Protein AF-A0A016VBI3-F1 (afdb_monomer)

Sequence (166 aa):
MRQRGATRAAGNYQLTSELARRCREAIKEDLKERRAVVLAVATAGRSIRNTRRDFANRMTKMTAHRRPDRTTSSSRRVMEKVIYDFYSELFDSHVHLPPCHLREDGFVIPSVLPSEVRHVIKSVKNRTAPGPDKIRLEHLKNLPTAVVNTLARLFTRYLSECKVPS

Foldseek 3Di:
DPPPPPVVVVVVVVVVVVVVVVVVVVVVVVVVVVVVVVLVVVCPVHDSVVSVVVVVVVVDDPQWDQDPVRDIDRDPVVVVVRVVVVVCVVPVDPDPDPPPPPPCPPPQDDQQDLVNLLVVLCPDDQPDQADVVRDGSVVSNPDDSVVSVVVSVVVRVCVVVVDDDD

Organism: NCBI:txid53326

Mean predicted aligned error: 20.7 Å

Secondary structure (DSSP, 8-state):
---TTHHHHHHHHHHHHHHHHHHHHHHHHHHHHHHHHHHHHHHTTS-HHHHHHHHHHHHS----EE-TTS-EE--HHHHHHHHHHHHHHHH--SS-------------PPPPPHHHHHHHHHHS-TTPPP-TT---HHHHTT--HHHHHHHHHHHHHHHHHT----

Solvent-accessible surface area (backbone atoms only — not comparable to full-atom values): 10083 Å² total; per-residue (Å²): 144,84,70,79,65,64,62,56,55,56,52,53,53,52,53,52,51,50,50,54,49,50,53,53,51,51,52,54,50,51,54,50,50,53,48,51,51,53,48,52,62,61,27,68,92,44,58,65,72,56,45,55,47,52,52,51,56,70,71,45,75,89,65,58,41,73,45,95,88,70,50,75,40,63,47,65,73,57,37,53,48,55,53,49,53,52,51,47,62,72,64,51,68,93,54,93,68,74,82,80,72,73,74,78,68,73,76,76,74,77,70,50,46,47,67,57,56,51,50,51,51,61,68,55,69,79,85,59,80,51,56,98,83,61,58,47,54,73,60,58,59,67,59,55,69,70,58,44,47,51,49,19,52,50,51,30,48,31,65,75,66,74,49,78,90,129

Radius of gyration: 28.26 Å; Cα contacts (8 Å, |Δi|>4): 63; chains: 1; bounding box: 51×48×83 Å

Structure (mmCIF, N/CA/C/O backbone):
data_AF-A0A016VBI3-F1
#
_entry.id   AF-A0A016VBI3-F1
#
loop_
_atom_site.group_PDB
_atom_site.id
_atom_site.type_symbol
_atom_site.label_atom_id
_atom_site.label_alt_id
_atom_site.label_comp_id
_atom_site.label_asym_id
_atom_site.label_entity_id
_atom_site.label_seq_id
_atom_site.pdbx_PDB_ins_code
_atom_site.Cartn_x
_atom_site.Cartn_y
_atom_site.Cartn_z
_atom_site.occupancy
_atom_site.B_iso_or_equiv
_atom_site.auth_seq_id
_atom_site.auth_comp_id
_atom_site.auth_asym_id
_atom_site.auth_atom_id
_atom_site.pdbx_PDB_model_num
ATOM 1 N N . MET A 1 1 ? 6.493 -8.749 49.253 1.00 44.72 1 MET A N 1
ATOM 2 C CA . MET A 1 1 ? 6.802 -9.860 48.317 1.00 44.72 1 MET A CA 1
ATOM 3 C C . MET A 1 1 ? 6.006 -9.716 47.006 1.00 44.72 1 MET A C 1
ATOM 5 O O . MET A 1 1 ? 4.926 -10.278 46.888 1.00 44.72 1 MET A O 1
ATOM 9 N N . ARG A 1 2 ? 6.494 -8.955 46.011 1.00 54.34 2 ARG A N 1
ATOM 10 C CA . ARG A 1 2 ? 5.956 -8.939 44.624 1.00 54.34 2 ARG A CA 1
ATOM 11 C C . ARG A 1 2 ? 7.097 -8.738 43.613 1.00 54.34 2 ARG A C 1
ATOM 13 O O . ARG A 1 2 ? 7.171 -7.714 42.954 1.00 54.34 2 ARG A O 1
ATOM 20 N N . GLN A 1 3 ? 8.011 -9.703 43.503 1.00 54.00 3 GLN A N 1
ATOM 21 C CA . GLN A 1 3 ? 9.075 -9.677 42.477 1.00 54.00 3 GLN A CA 1
ATOM 22 C C . GLN A 1 3 ? 8.894 -10.727 41.364 1.00 54.00 3 GLN A C 1
ATOM 24 O O . GLN A 1 3 ? 9.628 -10.725 40.384 1.00 54.00 3 GLN A O 1
ATOM 29 N N . ARG A 1 4 ? 7.870 -11.589 41.439 1.00 50.22 4 ARG A N 1
ATOM 30 C CA . ARG A 1 4 ? 7.698 -12.723 40.506 1.00 50.22 4 ARG A CA 1
ATOM 31 C C . ARG A 1 4 ? 7.105 -12.356 39.131 1.00 50.22 4 ARG A C 1
ATOM 33 O O . ARG A 1 4 ? 7.089 -13.194 38.235 1.00 50.22 4 ARG A O 1
ATOM 40 N N . GLY A 1 5 ? 6.596 -11.130 38.962 1.00 53.50 5 GLY A N 1
ATOM 41 C CA . GLY A 1 5 ? 5.944 -10.669 37.724 1.00 53.50 5 GLY A CA 1
ATOM 42 C C . GLY A 1 5 ? 6.884 -10.002 36.712 1.00 53.50 5 GLY A C 1
ATOM 43 O O . GLY A 1 5 ? 6.692 -10.156 35.509 1.00 53.50 5 GLY A O 1
ATOM 44 N N . ALA A 1 6 ? 7.928 -9.312 37.181 1.00 50.66 6 ALA A N 1
ATOM 45 C CA . ALA A 1 6 ? 8.840 -8.552 36.321 1.00 50.66 6 ALA A CA 1
ATOM 46 C C . ALA A 1 6 ? 9.809 -9.457 35.534 1.00 50.66 6 ALA A C 1
ATOM 48 O O . ALA A 1 6 ? 10.064 -9.223 34.354 1.00 50.66 6 ALA A O 1
ATOM 49 N N . THR A 1 7 ? 10.275 -10.549 36.145 1.00 49.12 7 THR A N 1
ATOM 50 C CA . THR A 1 7 ? 11.166 -11.535 35.509 1.00 49.12 7 THR A CA 1
ATOM 51 C C . THR A 1 7 ? 10.486 -12.336 34.393 1.00 49.12 7 THR A C 1
ATOM 53 O O . THR A 1 7 ? 11.137 -12.681 33.410 1.00 49.12 7 THR A O 1
ATOM 56 N N . ARG A 1 8 ? 9.163 -12.564 34.461 1.00 53.16 8 ARG A N 1
ATOM 57 C CA . ARG A 1 8 ? 8.397 -13.222 33.379 1.00 53.16 8 ARG A CA 1
ATOM 58 C C . ARG A 1 8 ? 8.221 -12.340 32.136 1.00 53.16 8 ARG A C 1
ATOM 60 O O . ARG A 1 8 ? 8.236 -12.851 31.019 1.00 53.16 8 ARG A O 1
ATOM 67 N N . ALA A 1 9 ? 8.069 -11.027 32.311 1.00 51.25 9 ALA A N 1
ATOM 68 C CA . ALA A 1 9 ? 7.867 -10.095 31.199 1.00 51.25 9 ALA A CA 1
ATOM 69 C C . ALA A 1 9 ? 9.145 -9.887 30.362 1.00 51.25 9 ALA A C 1
ATOM 71 O O . ALA A 1 9 ? 9.072 -9.848 29.134 1.00 51.25 9 ALA A O 1
ATOM 72 N N . ALA A 1 10 ? 10.315 -9.831 31.011 1.00 54.47 10 ALA A N 1
ATOM 73 C CA . ALA A 1 10 ? 11.610 -9.746 30.329 1.00 54.47 10 ALA A CA 1
ATOM 74 C C . ALA A 1 10 ? 11.918 -11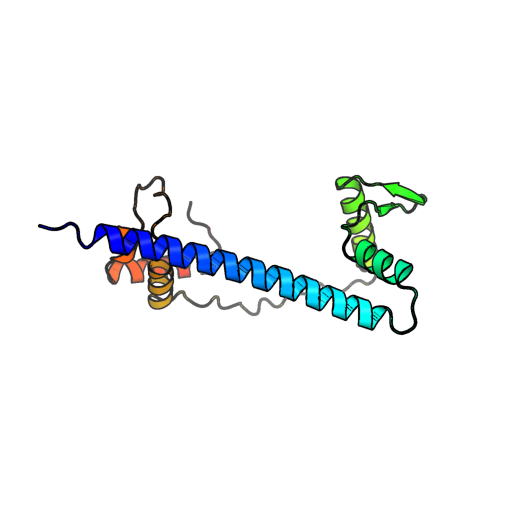.010 29.498 1.00 54.47 10 ALA A C 1
ATOM 76 O O . ALA A 1 10 ? 12.369 -10.900 28.356 1.00 54.47 10 ALA A O 1
ATOM 77 N N . GLY A 1 11 ? 11.591 -12.198 30.024 1.00 59.47 11 GLY A N 1
ATOM 78 C CA . GLY A 1 11 ? 11.756 -13.471 29.311 1.00 59.47 11 GLY A CA 1
ATOM 79 C C . GLY A 1 11 ? 10.882 -13.585 28.056 1.00 59.47 11 GLY A C 1
ATOM 80 O O . GLY A 1 11 ? 11.361 -14.006 27.008 1.00 59.47 11 GLY A O 1
ATOM 81 N N . ASN A 1 12 ? 9.627 -13.126 28.105 1.00 63.09 12 ASN A N 1
ATOM 82 C CA . ASN A 1 12 ? 8.738 -13.137 26.934 1.00 63.09 12 ASN A CA 1
ATOM 83 C C . ASN A 1 12 ? 9.194 -12.188 25.812 1.00 63.09 12 ASN A C 1
ATOM 85 O O . ASN A 1 12 ? 9.025 -12.502 24.632 1.00 63.09 12 ASN A O 1
ATOM 89 N N . TYR A 1 13 ? 9.796 -11.044 26.147 1.00 66.25 13 TYR A N 1
ATOM 90 C CA . TYR A 1 13 ? 10.364 -10.143 25.139 1.00 66.25 13 TYR A CA 1
ATOM 91 C C . TYR A 1 13 ? 11.597 -10.749 24.447 1.00 66.25 13 TYR A C 1
ATOM 93 O O . TYR A 1 13 ? 11.733 -10.638 23.231 1.00 66.25 13 TYR A O 1
ATOM 101 N N . GLN A 1 14 ? 12.461 -11.447 25.192 1.00 71.69 14 GLN A N 1
ATOM 102 C CA . GLN A 1 14 ? 13.600 -12.173 24.614 1.00 71.69 14 GLN A CA 1
ATOM 103 C C . GLN A 1 14 ? 13.163 -13.364 23.747 1.00 71.69 14 GLN A C 1
ATOM 105 O O . GLN A 1 14 ? 13.708 -13.571 22.668 1.00 71.69 14 GLN A O 1
ATOM 110 N N . LEU A 1 15 ? 12.145 -14.120 24.166 1.00 78.00 15 LEU A N 1
ATOM 111 C CA . LEU A 1 15 ? 11.624 -15.246 23.380 1.00 78.00 15 LEU A CA 1
ATOM 112 C C . LEU A 1 15 ? 10.978 -14.787 22.066 1.00 78.00 15 LEU A C 1
ATOM 114 O O . LEU A 1 15 ? 11.172 -15.406 21.021 1.00 78.00 15 LEU A O 1
ATOM 118 N N . THR A 1 16 ? 10.235 -13.680 22.095 1.00 77.94 16 THR A N 1
ATOM 119 C CA . THR A 1 16 ? 9.607 -13.115 20.891 1.00 77.94 16 THR A CA 1
ATOM 120 C C . THR A 1 16 ? 10.620 -12.458 19.951 1.00 77.94 16 THR A C 1
ATOM 122 O O . THR A 1 16 ? 10.466 -12.564 18.733 1.00 77.94 16 THR A O 1
ATOM 125 N N . SER A 1 17 ? 11.678 -11.825 20.471 1.00 80.44 17 SER A N 1
ATOM 126 C CA . SER A 1 17 ? 12.751 -11.267 19.638 1.00 80.44 17 SER A CA 1
ATOM 127 C C . SER A 1 17 ? 13.591 -12.359 18.971 1.00 80.44 17 SER A C 1
ATOM 129 O O . SER A 1 17 ? 13.908 -12.238 17.785 1.00 80.44 17 SER A O 1
ATOM 131 N N . GLU A 1 18 ? 13.869 -13.449 19.688 1.00 91.75 18 GLU A N 1
ATOM 132 C CA . GLU A 1 18 ? 14.547 -14.634 19.165 1.00 91.75 18 GLU A CA 1
ATOM 133 C C . GLU A 1 18 ? 13.697 -15.340 18.100 1.00 91.75 18 GLU A C 1
ATOM 135 O O . GLU A 1 18 ? 14.199 -15.662 17.023 1.00 91.75 18 GLU A O 1
ATOM 140 N N . LEU A 1 19 ? 12.386 -15.487 18.324 1.00 90.19 19 LEU A N 1
ATOM 141 C CA . LEU A 1 19 ? 11.467 -16.014 17.314 1.00 90.19 19 LEU A CA 1
ATOM 142 C C . LEU A 1 19 ? 11.439 -15.127 16.060 1.00 90.19 19 LEU A C 1
ATOM 144 O O . LEU A 1 19 ? 11.580 -15.623 14.946 1.00 90.19 19 LEU A O 1
ATOM 148 N N . ALA A 1 20 ? 11.331 -13.806 16.223 1.00 89.94 20 ALA A N 1
ATOM 149 C CA . ALA A 1 20 ? 11.336 -12.874 15.098 1.00 89.94 20 ALA A CA 1
ATOM 150 C C . ALA A 1 20 ? 12.670 -12.889 14.329 1.00 89.94 20 ALA A C 1
ATOM 152 O O . ALA A 1 20 ? 12.677 -12.725 13.106 1.00 89.94 20 ALA A O 1
ATOM 153 N N . ARG A 1 21 ? 13.800 -13.087 15.023 1.00 94.81 21 ARG A N 1
ATOM 154 C CA . ARG A 1 21 ? 15.119 -13.281 14.404 1.00 94.81 21 ARG A CA 1
ATOM 155 C C . ARG A 1 21 ? 15.134 -14.557 13.566 1.00 94.81 21 ARG A C 1
ATOM 157 O O . ARG A 1 21 ? 15.447 -14.477 12.380 1.00 94.81 21 ARG A O 1
ATOM 164 N N . ARG A 1 22 ? 14.699 -15.682 14.139 1.00 96.25 22 ARG A N 1
ATOM 165 C CA . ARG A 1 22 ? 14.610 -16.975 13.444 1.00 96.25 22 ARG A CA 1
ATOM 166 C C . ARG A 1 22 ? 13.690 -16.921 12.228 1.00 96.25 22 ARG A C 1
ATOM 168 O O . ARG A 1 22 ? 14.064 -17.421 11.176 1.00 96.25 22 ARG A O 1
ATOM 175 N N . CYS A 1 23 ? 12.538 -16.254 12.316 1.00 93.12 23 CYS A N 1
ATOM 176 C CA . CYS A 1 23 ? 11.648 -16.076 11.165 1.00 93.12 23 CYS A CA 1
ATOM 177 C C . CYS A 1 23 ? 12.315 -15.278 10.034 1.00 93.12 23 CYS A C 1
ATOM 179 O O . CYS A 1 23 ? 12.189 -15.648 8.869 1.00 93.12 23 CYS A O 1
ATOM 181 N N . ARG A 1 24 ? 13.050 -14.202 10.350 1.00 95.50 24 ARG A N 1
ATOM 182 C CA . ARG A 1 24 ? 13.785 -13.428 9.332 1.00 95.50 24 ARG A CA 1
ATOM 183 C C . ARG A 1 24 ? 14.893 -14.247 8.675 1.00 95.50 24 ARG A C 1
ATOM 185 O O . ARG A 1 24 ? 15.078 -14.143 7.466 1.00 95.50 24 ARG A O 1
ATOM 192 N N . GLU A 1 25 ? 15.615 -15.042 9.457 1.00 96.38 25 GLU A N 1
ATOM 193 C CA . GLU A 1 25 ? 16.649 -15.948 8.948 1.00 96.38 25 GLU A CA 1
ATOM 194 C C . GLU A 1 25 ? 16.042 -17.026 8.048 1.00 96.38 25 GLU A C 1
ATOM 196 O O . GLU A 1 25 ? 16.491 -17.178 6.917 1.00 96.38 25 GLU A O 1
ATOM 201 N N . ALA A 1 26 ? 14.956 -17.671 8.479 1.00 95.12 26 ALA A N 1
ATOM 202 C CA . ALA A 1 26 ? 14.253 -18.680 7.692 1.00 95.12 26 ALA A CA 1
ATOM 203 C C . ALA A 1 26 ? 13.748 -18.128 6.349 1.00 95.12 26 ALA A C 1
ATOM 205 O O . ALA A 1 26 ? 13.973 -18.741 5.312 1.00 95.12 26 ALA A O 1
ATOM 206 N N . ILE A 1 27 ? 13.141 -16.935 6.337 1.00 92.56 27 ILE A N 1
ATOM 207 C CA . ILE A 1 27 ? 12.690 -16.283 5.094 1.00 92.56 27 ILE A CA 1
ATOM 208 C C . ILE A 1 27 ? 13.880 -15.942 4.189 1.00 92.56 27 ILE A C 1
ATOM 210 O O . ILE A 1 27 ? 13.804 -16.085 2.971 1.00 92.56 27 ILE A O 1
ATOM 214 N N . LYS A 1 28 ? 14.997 -15.479 4.761 1.00 94.56 28 LYS A N 1
ATOM 215 C CA . LYS A 1 28 ? 16.200 -15.158 3.986 1.00 94.56 28 LYS A CA 1
ATOM 216 C C . LYS A 1 28 ? 16.791 -16.404 3.327 1.00 94.56 28 LYS A C 1
ATOM 218 O O . LYS A 1 28 ? 17.213 -16.310 2.175 1.00 94.56 28 LYS A O 1
ATOM 223 N N . GLU A 1 29 ? 16.829 -17.529 4.036 1.00 93.81 29 GLU A N 1
ATOM 224 C CA . GLU A 1 29 ? 17.315 -18.797 3.487 1.00 93.81 29 GLU A CA 1
ATOM 225 C C . GLU A 1 29 ? 16.342 -19.388 2.458 1.00 93.81 29 GLU A C 1
ATOM 227 O O . GLU A 1 29 ? 16.787 -19.694 1.356 1.00 93.81 29 GLU A O 1
ATOM 232 N N . ASP A 1 30 ? 15.028 -19.407 2.712 1.00 92.19 30 ASP A N 1
ATOM 233 C CA . ASP A 1 30 ? 14.017 -19.843 1.727 1.00 92.19 30 ASP A CA 1
ATOM 234 C C . ASP A 1 30 ? 14.095 -19.012 0.433 1.00 92.19 30 ASP A C 1
ATOM 236 O O . ASP A 1 30 ? 14.086 -19.548 -0.675 1.00 92.19 30 ASP A O 1
ATOM 240 N N . LEU A 1 31 ? 14.293 -17.694 0.534 1.00 88.56 31 LEU A N 1
ATOM 241 C CA . LEU A 1 31 ? 14.493 -16.849 -0.644 1.00 88.56 31 LEU A CA 1
ATOM 242 C C . LEU A 1 31 ? 15.802 -17.150 -1.385 1.00 88.56 31 LEU A C 1
ATOM 244 O O . LEU A 1 31 ? 15.842 -17.031 -2.612 1.00 88.56 31 LEU A O 1
ATOM 248 N N . LYS A 1 32 ? 16.886 -17.504 -0.686 1.00 89.62 32 LYS A N 1
ATOM 249 C CA . LYS A 1 32 ? 18.140 -17.927 -1.332 1.00 89.62 32 LYS A CA 1
ATOM 250 C C . LYS A 1 32 ? 17.975 -19.276 -2.022 1.00 89.62 32 LYS A C 1
ATOM 252 O O . LYS A 1 32 ? 18.448 -19.423 -3.146 1.00 89.62 32 LYS A O 1
ATOM 257 N N . GLU A 1 33 ? 17.286 -20.213 -1.386 1.00 88.00 33 GLU A N 1
ATOM 258 C CA . GLU A 1 33 ? 17.003 -21.537 -1.928 1.00 88.00 33 GLU A CA 1
ATOM 259 C C . GLU A 1 33 ? 16.128 -21.435 -3.179 1.00 88.00 33 GLU A C 1
ATOM 261 O O . GLU A 1 33 ? 16.525 -21.898 -4.245 1.00 88.00 33 GLU A O 1
ATOM 266 N N . ARG A 1 34 ? 15.015 -20.692 -3.121 1.00 84.19 34 ARG A N 1
ATOM 267 C CA . ARG A 1 34 ? 14.174 -20.417 -4.298 1.00 84.19 34 ARG A CA 1
ATOM 268 C C . ARG A 1 34 ? 14.955 -19.749 -5.423 1.00 84.19 34 ARG A C 1
ATOM 270 O O . ARG A 1 34 ? 14.756 -20.087 -6.584 1.00 84.19 34 ARG A O 1
ATOM 277 N N . ARG A 1 35 ? 15.873 -18.825 -5.114 1.00 82.38 35 ARG A N 1
ATOM 278 C CA . ARG A 1 35 ? 16.763 -18.222 -6.125 1.00 82.38 35 ARG A CA 1
ATOM 279 C C . ARG A 1 35 ? 17.709 -19.248 -6.741 1.00 82.38 35 ARG A C 1
ATOM 281 O O . ARG A 1 35 ? 17.915 -19.201 -7.950 1.00 82.38 35 ARG A O 1
ATOM 288 N N . ALA A 1 36 ? 18.277 -20.149 -5.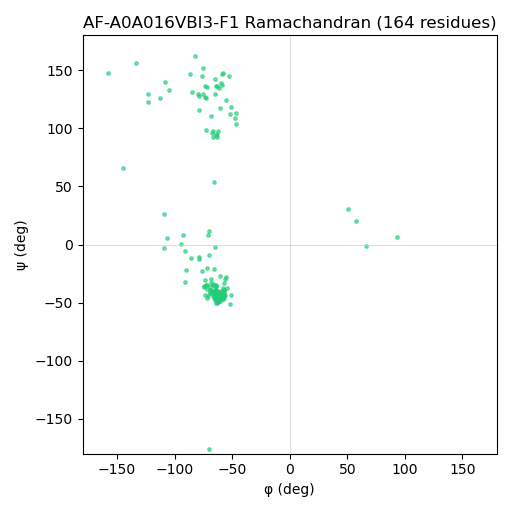942 1.00 81.56 36 ALA A N 1
ATOM 289 C CA . ALA A 1 36 ? 19.134 -21.221 -6.436 1.00 81.56 36 ALA A CA 1
ATOM 290 C C . ALA A 1 36 ? 18.352 -22.177 -7.347 1.00 81.56 36 ALA A C 1
ATOM 292 O O . ALA A 1 36 ? 18.830 -22.487 -8.433 1.00 81.56 36 ALA A O 1
ATOM 293 N N . VAL A 1 37 ? 17.127 -22.548 -6.965 1.00 83.06 37 VAL A N 1
ATOM 294 C CA . VAL A 1 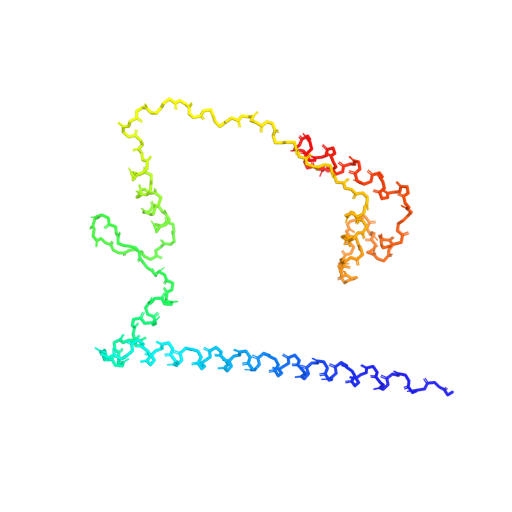37 ? 16.224 -23.377 -7.777 1.00 83.06 37 VAL A CA 1
ATOM 295 C C . VAL A 1 37 ? 15.849 -22.671 -9.080 1.00 83.06 37 VAL A C 1
ATOM 297 O O . VAL A 1 37 ? 16.002 -23.249 -10.150 1.00 83.06 37 VAL A O 1
ATOM 300 N N . VAL A 1 38 ? 15.431 -21.402 -9.032 1.00 77.94 38 VAL A N 1
ATOM 301 C CA . VAL A 1 38 ? 15.089 -20.619 -10.234 1.00 77.94 38 VAL A CA 1
ATOM 302 C C . VAL A 1 38 ? 16.290 -20.485 -11.171 1.00 77.94 38 VAL A C 1
ATOM 304 O O . VAL A 1 38 ? 16.136 -20.618 -12.383 1.00 77.94 38 VAL A O 1
ATOM 307 N N . LEU A 1 39 ? 17.492 -20.260 -10.631 1.00 76.69 39 LEU A N 1
ATOM 308 C CA . LEU A 1 39 ? 18.716 -20.237 -11.428 1.00 76.69 39 LEU A CA 1
ATOM 309 C C . LEU A 1 39 ? 19.024 -21.613 -12.021 1.00 76.69 39 LEU A C 1
ATOM 311 O O . LEU A 1 39 ? 19.299 -21.675 -13.211 1.00 76.69 39 LEU A O 1
ATOM 315 N N . ALA A 1 40 ? 18.937 -22.694 -11.242 1.00 79.38 40 ALA A N 1
ATOM 316 C CA . ALA A 1 40 ? 19.181 -24.057 -11.711 1.00 79.38 40 ALA A CA 1
ATOM 317 C C . ALA A 1 40 ? 18.229 -24.440 -12.859 1.00 79.38 40 ALA A C 1
ATOM 319 O O . ALA A 1 40 ? 18.676 -24.893 -13.915 1.00 79.38 40 ALA A O 1
ATOM 320 N N . VAL A 1 41 ? 16.934 -24.154 -12.699 1.00 76.31 41 VAL A N 1
ATOM 321 C CA . VAL A 1 41 ? 15.903 -24.348 -13.731 1.00 76.31 41 VAL A CA 1
ATOM 322 C C . VAL A 1 41 ? 16.201 -23.500 -14.970 1.00 76.31 41 VAL A C 1
ATOM 324 O O . VAL A 1 41 ? 16.140 -23.998 -16.088 1.00 76.31 41 VAL A O 1
ATOM 327 N N . ALA A 1 42 ? 16.601 -22.238 -14.800 1.00 72.06 42 ALA A N 1
ATOM 328 C CA . ALA A 1 42 ? 16.957 -21.361 -15.917 1.00 72.06 42 ALA A CA 1
ATOM 329 C C . ALA A 1 42 ? 18.301 -21.720 -16.590 1.00 72.06 42 ALA A C 1
ATOM 331 O O . ALA A 1 42 ? 18.550 -21.308 -17.726 1.00 72.06 42 ALA A O 1
ATOM 332 N N . THR A 1 43 ? 19.184 -22.456 -15.906 1.00 68.25 43 THR A N 1
ATOM 333 C CA . THR A 1 43 ? 20.440 -22.987 -16.460 1.00 68.25 43 THR A CA 1
ATOM 334 C C . THR A 1 43 ? 20.279 -24.321 -17.180 1.00 68.25 43 THR A C 1
ATOM 336 O O . THR A 1 43 ? 21.207 -24.719 -17.878 1.00 68.25 43 THR A O 1
ATOM 339 N N . ALA A 1 44 ? 19.135 -25.004 -17.071 1.00 73.62 44 ALA A N 1
ATOM 340 C CA . ALA A 1 44 ? 18.871 -26.218 -17.839 1.00 73.62 44 ALA A CA 1
ATOM 341 C C . ALA A 1 44 ? 18.866 -25.875 -19.344 1.00 73.62 44 ALA A C 1
ATOM 343 O O . ALA A 1 44 ? 17.907 -25.318 -19.872 1.00 73.62 44 ALA A O 1
ATOM 344 N N . GLY A 1 45 ? 19.996 -26.118 -20.016 1.00 70.69 45 GLY A N 1
ATOM 345 C CA . GLY A 1 45 ? 20.236 -25.745 -21.415 1.00 70.69 45 GLY A CA 1
ATOM 346 C C . GLY A 1 45 ? 20.918 -24.384 -21.644 1.00 70.69 45 GLY A C 1
ATOM 347 O O . GLY A 1 45 ? 21.043 -23.963 -22.791 1.00 70.69 45 GLY A O 1
ATOM 348 N N . ARG A 1 46 ? 21.380 -23.680 -20.596 1.00 73.50 46 ARG A N 1
ATOM 349 C CA . ARG A 1 46 ? 22.108 -22.395 -20.707 1.00 73.50 46 ARG A CA 1
ATOM 350 C C . ARG A 1 46 ? 23.367 -22.360 -19.837 1.00 73.50 46 ARG A C 1
ATOM 352 O O . ARG A 1 46 ? 23.469 -23.022 -18.813 1.00 73.50 46 ARG A O 1
ATOM 359 N N . SER A 1 47 ? 24.329 -21.516 -20.213 1.00 81.56 47 SER A N 1
ATOM 360 C CA . SER A 1 47 ? 25.552 -21.287 -19.428 1.00 81.56 47 SER A CA 1
ATOM 361 C C . SER A 1 47 ? 25.265 -20.630 -18.069 1.00 81.56 47 SER A C 1
ATOM 363 O O . SER A 1 47 ? 24.663 -19.555 -18.014 1.00 81.56 47 SER A O 1
ATOM 365 N N . ILE A 1 48 ? 25.806 -21.209 -16.986 1.00 77.19 48 ILE A N 1
ATOM 366 C CA . ILE A 1 48 ? 25.713 -20.708 -15.597 1.00 77.19 48 ILE A CA 1
ATOM 367 C C . ILE A 1 48 ? 26.119 -19.233 -15.491 1.00 77.19 48 ILE A C 1
ATOM 369 O O . ILE A 1 48 ? 25.458 -18.440 -14.815 1.00 77.19 48 ILE A O 1
ATOM 373 N N . ARG A 1 49 ? 27.206 -18.840 -16.169 1.00 82.69 49 ARG A N 1
ATOM 374 C CA . ARG A 1 49 ? 27.715 -17.461 -16.138 1.00 82.69 49 ARG A CA 1
ATOM 375 C C . ARG A 1 49 ? 26.712 -16.483 -16.750 1.00 82.69 49 ARG A C 1
ATOM 377 O O . ARG A 1 49 ? 26.522 -15.398 -16.202 1.00 82.69 49 ARG A O 1
ATOM 384 N N . ASN A 1 50 ? 26.069 -16.868 -17.851 1.00 81.69 50 ASN A N 1
ATOM 385 C CA . ASN A 1 50 ? 25.105 -16.019 -18.547 1.00 81.69 50 ASN A CA 1
ATOM 386 C C . ASN A 1 50 ? 23.790 -15.929 -17.772 1.00 81.69 50 ASN A C 1
ATOM 388 O O . ASN A 1 50 ? 23.306 -14.826 -17.562 1.00 81.69 50 ASN A O 1
ATOM 392 N N . THR A 1 51 ? 23.271 -17.036 -17.236 1.00 80.62 51 THR A N 1
ATOM 393 C CA . THR A 1 51 ? 22.028 -17.014 -16.447 1.00 80.62 51 THR A CA 1
ATOM 394 C C . THR A 1 51 ? 22.172 -16.186 -15.167 1.00 80.62 51 THR A C 1
ATOM 396 O O . THR A 1 51 ? 21.283 -15.402 -14.836 1.00 80.62 51 THR A O 1
ATOM 399 N N . ARG A 1 52 ? 23.314 -16.281 -14.464 1.00 80.06 52 ARG A N 1
ATOM 400 C CA . ARG A 1 52 ? 23.597 -15.420 -13.298 1.00 80.06 52 ARG A CA 1
ATOM 401 C C . ARG A 1 52 ? 23.676 -13.943 -13.687 1.00 80.06 52 ARG A C 1
ATOM 403 O O . ARG A 1 52 ? 23.156 -13.103 -12.956 1.00 80.06 52 ARG A O 1
ATOM 410 N N . ARG A 1 53 ? 24.303 -13.630 -14.827 1.00 83.44 53 ARG A N 1
ATOM 411 C CA . ARG A 1 53 ? 24.392 -12.263 -15.358 1.00 83.44 53 ARG A CA 1
ATOM 412 C C . ARG A 1 53 ? 23.014 -11.723 -15.737 1.00 83.44 53 ARG A C 1
ATOM 414 O O . ARG A 1 53 ? 22.677 -10.631 -15.309 1.00 83.44 53 ARG A O 1
ATOM 421 N N . ASP A 1 54 ? 22.208 -12.484 -16.465 1.00 79.31 54 ASP A N 1
ATOM 422 C CA . ASP A 1 54 ? 20.865 -12.075 -16.887 1.00 79.31 54 ASP A CA 1
ATOM 423 C C . ASP A 1 54 ? 19.932 -11.872 -15.696 1.00 79.31 54 ASP A C 1
ATOM 425 O O . ASP A 1 54 ? 19.180 -10.899 -15.654 1.00 79.31 54 ASP A O 1
ATOM 429 N N . PHE A 1 55 ? 20.014 -12.746 -14.690 1.00 78.62 55 PHE A N 1
ATOM 430 C CA . PHE A 1 55 ? 19.283 -12.572 -13.442 1.00 78.62 55 PHE A CA 1
ATOM 431 C C . PHE A 1 55 ? 19.703 -11.285 -12.718 1.00 78.62 55 PHE A C 1
ATOM 433 O O . PHE A 1 55 ? 18.847 -10.501 -12.311 1.00 78.62 55 PHE A O 1
ATOM 440 N N . ALA A 1 56 ? 21.010 -11.024 -12.602 1.00 78.00 56 ALA A N 1
ATOM 441 C CA . ALA A 1 56 ? 21.521 -9.784 -12.020 1.00 78.00 56 ALA A CA 1
ATOM 442 C C . ALA A 1 56 ? 21.082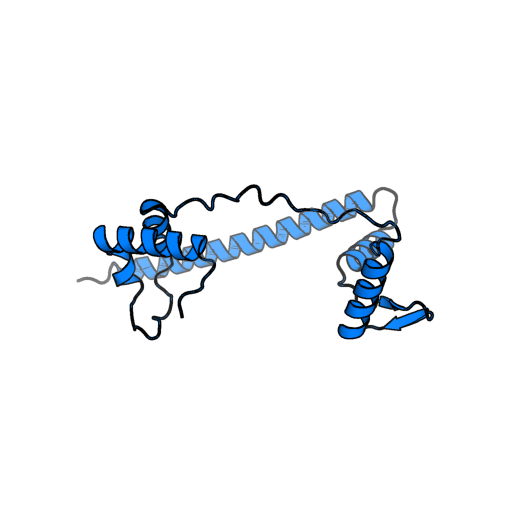 -8.551 -12.828 1.00 78.00 56 ALA A C 1
ATOM 444 O O . ALA A 1 56 ? 20.621 -7.576 -12.241 1.00 78.00 56 ALA A O 1
ATOM 445 N N . ASN A 1 57 ? 21.142 -8.615 -14.159 1.00 79.50 57 ASN A N 1
ATOM 446 C CA . ASN A 1 57 ? 20.714 -7.548 -15.060 1.00 79.50 57 ASN A CA 1
ATOM 447 C C . ASN A 1 57 ? 19.213 -7.256 -14.918 1.00 79.50 57 ASN A C 1
ATOM 449 O O . ASN A 1 57 ? 18.839 -6.095 -14.805 1.00 79.50 57 ASN A O 1
ATOM 453 N N . ARG A 1 58 ? 18.354 -8.284 -14.845 1.00 72.44 58 ARG A N 1
ATOM 454 C CA . ARG A 1 58 ? 16.904 -8.116 -14.618 1.00 72.44 58 ARG A CA 1
ATOM 455 C C . ARG A 1 58 ? 16.578 -7.526 -13.250 1.00 72.44 58 ARG A C 1
ATOM 457 O O . ARG A 1 58 ? 15.629 -6.765 -13.118 1.00 72.44 58 ARG A O 1
ATOM 464 N N . MET A 1 59 ? 17.347 -7.898 -12.232 1.00 69.38 59 MET A N 1
ATOM 465 C CA . MET A 1 59 ? 17.186 -7.377 -10.874 1.00 69.38 59 MET A CA 1
ATOM 466 C C . MET A 1 59 ? 17.802 -5.981 -10.698 1.00 69.38 59 MET A C 1
ATOM 468 O O . MET A 1 59 ? 17.555 -5.324 -9.685 1.00 69.38 59 MET A O 1
ATOM 472 N N . THR A 1 60 ? 18.608 -5.521 -11.656 1.00 75.12 60 THR A N 1
ATOM 473 C CA . THR A 1 60 ? 19.236 -4.203 -11.618 1.00 75.12 60 THR A CA 1
ATOM 474 C C . THR A 1 60 ? 18.213 -3.147 -12.024 1.00 75.12 60 THR A C 1
ATOM 476 O O . THR A 1 60 ? 17.563 -3.249 -13.061 1.00 75.12 60 THR A O 1
ATOM 479 N N . LYS A 1 61 ? 18.062 -2.108 -11.198 1.00 65.81 61 LYS A N 1
ATOM 480 C CA . LYS A 1 61 ? 17.234 -0.943 -11.539 1.00 65.81 61 LYS A CA 1
ATOM 481 C C . LYS A 1 61 ? 17.814 -0.268 -12.780 1.00 65.81 61 LYS A C 1
ATOM 483 O O . LYS A 1 61 ? 19.021 -0.068 -12.831 1.00 65.81 61 LYS A O 1
ATOM 488 N N . MET A 1 62 ? 16.969 0.097 -13.744 1.00 69.00 62 MET A N 1
ATOM 489 C CA . MET A 1 62 ? 17.390 0.763 -14.980 1.00 69.00 62 MET A CA 1
ATOM 490 C C . MET A 1 62 ? 18.250 1.994 -14.661 1.00 69.00 62 MET A C 1
ATOM 492 O O . MET A 1 62 ? 17.777 2.951 -14.051 1.00 69.00 62 MET A O 1
ATOM 496 N N . THR A 1 63 ? 19.536 1.927 -15.008 1.00 65.50 63 THR A N 1
ATOM 497 C CA . THR A 1 63 ? 20.533 2.943 -14.637 1.00 65.50 63 THR A CA 1
ATOM 498 C C . THR A 1 63 ? 20.658 4.051 -15.672 1.00 65.50 63 THR A C 1
ATOM 500 O O . THR A 1 63 ? 21.124 5.133 -15.326 1.00 65.50 63 THR A O 1
ATOM 503 N N . ALA A 1 64 ? 20.256 3.803 -16.921 1.00 67.25 64 ALA A N 1
ATOM 504 C CA . ALA A 1 64 ? 20.264 4.800 -17.977 1.00 67.25 64 ALA A CA 1
ATOM 505 C C . ALA A 1 64 ? 19.293 4.440 -19.109 1.00 67.25 64 ALA A C 1
ATOM 507 O O . ALA A 1 64 ? 19.111 3.264 -19.421 1.00 67.25 64 ALA A O 1
ATOM 508 N N . HIS A 1 65 ? 18.707 5.456 -19.743 1.00 73.81 65 HIS A N 1
ATOM 509 C CA . HIS A 1 65 ? 17.860 5.296 -20.924 1.00 73.81 65 HIS A CA 1
ATOM 510 C C . HIS A 1 65 ? 18.591 5.814 -22.161 1.00 73.81 65 HIS A C 1
ATOM 512 O O . HIS A 1 65 ? 19.266 6.850 -22.118 1.00 73.81 65 HIS A O 1
ATOM 518 N N . ARG A 1 66 ? 18.450 5.094 -23.275 1.00 77.12 66 ARG A N 1
ATOM 519 C CA . ARG A 1 66 ? 18.952 5.550 -24.569 1.00 77.12 66 ARG A CA 1
ATOM 520 C C . ARG A 1 66 ? 17.974 6.560 -25.158 1.00 77.12 66 ARG A C 1
ATOM 522 O O . ARG A 1 66 ? 16.774 6.301 -25.197 1.00 77.12 66 ARG A O 1
ATOM 529 N N . ARG A 1 67 ? 18.484 7.709 -25.577 1.00 72.06 67 ARG A N 1
ATOM 530 C CA . ARG A 1 67 ? 17.728 8.750 -26.268 1.00 72.06 67 ARG A CA 1
ATOM 531 C C . ARG A 1 67 ? 17.611 8.433 -27.769 1.00 72.06 67 ARG A C 1
ATOM 533 O O . ARG A 1 67 ? 18.418 7.656 -28.292 1.00 72.06 67 ARG A O 1
ATOM 540 N N . PRO A 1 68 ? 16.662 9.070 -28.477 1.00 73.06 68 PRO A N 1
ATOM 541 C CA . PRO A 1 68 ? 16.552 8.987 -29.937 1.00 73.06 68 PRO A CA 1
ATOM 542 C C . PRO A 1 68 ? 17.825 9.436 -30.675 1.00 73.06 68 PRO A C 1
ATOM 544 O O . PRO A 1 68 ? 18.210 8.832 -31.672 1.00 73.06 68 PRO A O 1
ATOM 547 N N . ASP A 1 69 ? 18.554 10.413 -30.123 1.00 79.69 69 ASP A N 1
ATOM 548 C CA . ASP A 1 69 ? 19.863 10.892 -30.612 1.00 79.69 69 ASP A CA 1
ATOM 549 C C . ASP A 1 69 ? 21.026 9.892 -30.390 1.00 79.69 69 ASP A C 1
ATOM 551 O O . ASP A 1 69 ? 22.195 10.214 -30.601 1.00 79.69 69 ASP A O 1
ATOM 555 N N . ARG A 1 70 ? 20.707 8.662 -29.958 1.00 76.12 70 ARG A N 1
ATOM 556 C CA . ARG A 1 70 ? 21.605 7.550 -29.610 1.00 76.12 70 ARG A CA 1
ATOM 557 C C . ARG A 1 70 ? 22.489 7.763 -28.383 1.00 76.12 70 ARG A C 1
ATOM 559 O O . ARG A 1 70 ? 23.188 6.812 -28.016 1.00 76.12 70 ARG A O 1
ATOM 566 N N . THR A 1 71 ? 22.435 8.910 -27.714 1.00 81.06 71 THR A N 1
ATOM 567 C CA . THR A 1 71 ? 23.153 9.124 -26.454 1.00 81.06 71 THR A CA 1
ATOM 568 C C . THR A 1 71 ? 22.456 8.399 -25.299 1.00 81.06 71 THR A C 1
ATOM 570 O O . THR A 1 71 ? 21.255 8.131 -25.331 1.00 81.06 71 THR A O 1
ATOM 573 N N . THR A 1 72 ? 23.213 8.013 -24.272 1.00 77.31 72 THR A N 1
ATOM 574 C CA . THR A 1 72 ? 22.680 7.275 -23.115 1.00 77.31 72 THR A CA 1
ATOM 575 C C . THR A 1 72 ? 22.749 8.168 -21.884 1.00 77.31 72 THR A C 1
ATOM 577 O O . THR A 1 72 ? 23.813 8.700 -21.578 1.00 77.31 72 THR A O 1
ATOM 580 N N . SER A 1 73 ? 21.627 8.362 -21.184 1.00 80.88 73 SER A N 1
ATOM 581 C CA . SER A 1 73 ? 21.555 9.262 -20.028 1.00 80.88 73 SER A CA 1
ATOM 582 C C . SER A 1 73 ? 21.063 8.546 -18.777 1.00 80.88 73 SER A C 1
ATOM 584 O O . SER A 1 73 ? 20.022 7.894 -18.798 1.00 80.88 73 SER A O 1
ATOM 586 N N . SER A 1 74 ? 21.803 8.709 -17.680 1.00 80.56 74 SER A N 1
ATOM 587 C CA . SER A 1 74 ? 21.480 8.190 -16.344 1.00 80.56 74 SER A CA 1
ATOM 588 C C . SER A 1 74 ? 20.736 9.192 -15.454 1.00 80.56 74 SER A C 1
ATOM 590 O O . SER A 1 74 ? 20.411 8.896 -14.304 1.00 80.56 74 SER A O 1
ATOM 592 N N . SER A 1 75 ? 20.458 10.400 -15.959 1.00 85.38 75 SER A N 1
ATOM 593 C CA . SER A 1 75 ? 19.752 11.431 -15.196 1.00 85.38 75 SER A CA 1
ATOM 594 C C . SER A 1 75 ? 18.273 11.078 -15.053 1.00 85.38 75 SER A C 1
ATOM 596 O O . SER A 1 75 ? 17.584 10.891 -16.052 1.00 85.38 75 SER A O 1
ATOM 598 N N . ARG A 1 76 ? 17.761 11.049 -13.813 1.00 81.62 76 ARG A N 1
ATOM 599 C CA . ARG A 1 76 ? 16.349 10.740 -13.518 1.00 81.62 76 ARG A CA 1
ATOM 600 C C . ARG A 1 76 ? 15.385 11.602 -14.335 1.00 81.62 76 ARG A C 1
ATOM 602 O O . ARG A 1 76 ? 14.548 11.050 -15.033 1.00 81.62 76 ARG A O 1
ATOM 609 N N . ARG A 1 77 ? 15.569 12.928 -14.315 1.00 85.94 77 ARG A N 1
ATOM 610 C CA . ARG A 1 77 ? 14.720 13.883 -15.054 1.00 85.94 77 ARG A CA 1
ATOM 611 C C . ARG A 1 77 ? 14.703 13.599 -16.555 1.00 85.94 77 ARG A C 1
ATOM 613 O O . ARG A 1 77 ? 13.687 13.754 -17.217 1.00 85.94 77 ARG A O 1
ATOM 620 N N . VAL A 1 78 ? 15.850 13.192 -17.092 1.00 83.00 78 VAL A N 1
ATOM 621 C CA . VAL A 1 78 ? 15.984 12.855 -18.508 1.00 83.00 78 VAL A CA 1
ATOM 622 C C . VAL A 1 78 ? 15.273 11.546 -18.824 1.00 83.00 78 VAL A C 1
ATOM 624 O O . VAL A 1 78 ? 14.557 11.480 -19.814 1.00 83.00 78 VAL A O 1
ATOM 627 N N . MET A 1 79 ? 15.461 10.517 -17.997 1.00 85.50 79 MET A N 1
ATOM 628 C CA . MET A 1 79 ? 14.797 9.227 -18.181 1.00 85.50 79 MET A CA 1
ATOM 629 C C . MET A 1 79 ? 13.276 9.366 -18.078 1.00 85.50 79 MET A C 1
ATOM 631 O O . MET A 1 79 ? 12.571 8.840 -18.928 1.00 85.50 79 MET A O 1
ATOM 635 N N . GLU A 1 80 ? 12.784 10.118 -17.090 1.00 85.81 80 GLU A N 1
ATOM 636 C CA . GLU A 1 80 ? 11.358 10.426 -16.929 1.00 85.81 80 GLU A CA 1
ATOM 637 C C . GLU A 1 80 ? 10.797 11.110 -18.174 1.00 85.81 80 GLU A C 1
ATOM 639 O O . GLU A 1 80 ? 9.767 10.680 -18.683 1.00 85.81 80 GLU A O 1
ATOM 644 N N . LYS A 1 81 ? 11.510 12.103 -18.718 1.00 89.12 81 LYS A N 1
ATOM 645 C CA . LYS A 1 81 ? 11.098 12.782 -19.948 1.00 89.12 81 LYS A CA 1
ATOM 646 C C . LYS A 1 81 ? 11.066 11.839 -21.152 1.00 89.12 81 LYS A C 1
ATOM 648 O O . LYS A 1 81 ? 10.091 11.842 -21.881 1.00 89.12 81 LYS A O 1
ATOM 653 N N . VAL A 1 82 ? 12.094 11.010 -21.350 1.00 84.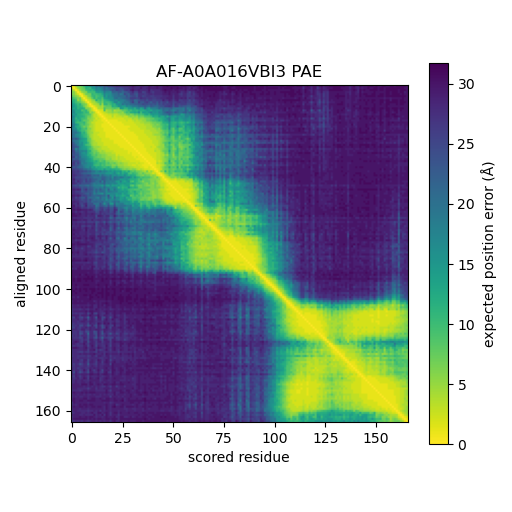56 82 VAL A N 1
ATOM 654 C CA . VAL A 1 82 ? 12.140 10.067 -22.485 1.00 84.56 82 VAL A CA 1
ATOM 655 C C . VAL A 1 82 ? 11.005 9.043 -22.407 1.00 84.56 82 VAL A C 1
ATOM 657 O O . VAL A 1 82 ? 10.395 8.729 -23.423 1.00 84.56 82 VAL A O 1
ATOM 660 N N . ILE A 1 83 ? 10.703 8.544 -21.207 1.00 84.69 83 ILE A N 1
ATOM 661 C CA . ILE A 1 83 ? 9.592 7.613 -20.982 1.00 84.69 83 ILE A CA 1
ATOM 662 C C . ILE A 1 83 ? 8.250 8.314 -21.224 1.00 84.69 83 ILE A C 1
ATOM 664 O O . ILE A 1 83 ? 7.374 7.744 -21.870 1.00 84.69 83 ILE A O 1
ATOM 668 N N . TYR A 1 84 ? 8.092 9.539 -20.720 1.00 86.50 84 TYR A N 1
ATOM 669 C CA . TYR A 1 84 ? 6.884 10.335 -20.909 1.00 86.50 84 TYR A CA 1
ATOM 670 C C . TYR A 1 84 ? 6.639 10.648 -22.385 1.00 86.50 84 TYR A C 1
ATOM 672 O O . TYR A 1 84 ? 5.541 10.399 -22.868 1.00 86.50 84 TYR A O 1
ATOM 680 N N . ASP A 1 85 ? 7.655 11.132 -23.103 1.00 85.81 85 ASP A N 1
ATOM 681 C CA . ASP A 1 85 ? 7.577 11.445 -24.532 1.00 85.81 85 ASP A CA 1
ATOM 682 C C . ASP A 1 85 ? 7.199 10.183 -25.333 1.00 85.81 85 ASP A C 1
ATOM 684 O O . ASP A 1 85 ? 6.283 10.231 -26.146 1.00 85.81 85 ASP A O 1
ATOM 688 N N . PHE A 1 86 ? 7.819 9.031 -25.032 1.00 83.88 86 PHE A N 1
ATOM 689 C CA . PHE A 1 86 ? 7.513 7.750 -25.683 1.00 83.88 86 PHE A CA 1
ATOM 690 C C . PHE A 1 86 ? 6.058 7.314 -25.489 1.00 83.88 86 PHE A C 1
ATOM 692 O O . PHE A 1 86 ? 5.394 6.934 -26.449 1.00 83.88 86 PHE A O 1
ATOM 699 N N . TYR A 1 87 ? 5.551 7.344 -24.254 1.00 84.38 87 TYR A N 1
ATOM 700 C CA . TYR A 1 87 ? 4.166 6.950 -23.996 1.00 84.38 87 TYR A CA 1
ATOM 701 C C . TYR A 1 87 ? 3.163 7.991 -24.481 1.00 84.38 87 TYR A C 1
ATOM 703 O O . TYR A 1 87 ? 2.068 7.614 -24.886 1.00 84.38 87 TYR A O 1
ATOM 711 N N . SER A 1 88 ? 3.536 9.271 -24.469 1.00 81.06 88 SER A N 1
ATOM 712 C CA . SER A 1 88 ? 2.710 10.333 -25.035 1.00 81.06 88 SER A CA 1
ATOM 713 C C . SER A 1 88 ? 2.552 10.130 -26.532 1.00 81.06 88 SER A C 1
ATOM 715 O O . SER A 1 88 ? 1.427 10.119 -26.978 1.00 81.06 88 SER A O 1
ATOM 717 N N . GLU A 1 89 ? 3.630 9.868 -27.276 1.00 84.19 89 GLU A N 1
ATOM 718 C CA . GLU A 1 89 ? 3.582 9.580 -28.718 1.00 84.19 89 GLU A CA 1
ATOM 719 C C . GLU A 1 89 ? 2.844 8.267 -29.028 1.00 84.19 89 GLU A C 1
ATOM 721 O O . GLU A 1 89 ? 2.036 8.205 -29.949 1.00 84.19 89 GLU A O 1
ATOM 726 N N . LEU A 1 90 ? 3.077 7.212 -28.236 1.00 82.81 90 LEU A N 1
ATOM 727 C CA . LEU A 1 90 ? 2.438 5.906 -28.433 1.00 82.81 90 LEU A CA 1
ATOM 728 C C . LEU A 1 90 ? 0.914 5.957 -28.255 1.00 82.81 90 LEU A C 1
ATOM 730 O O . LEU A 1 90 ? 0.188 5.218 -28.921 1.00 82.81 90 LEU A O 1
ATOM 734 N N . PHE A 1 91 ? 0.448 6.784 -27.320 1.00 73.06 91 PHE A N 1
ATOM 735 C CA . PHE 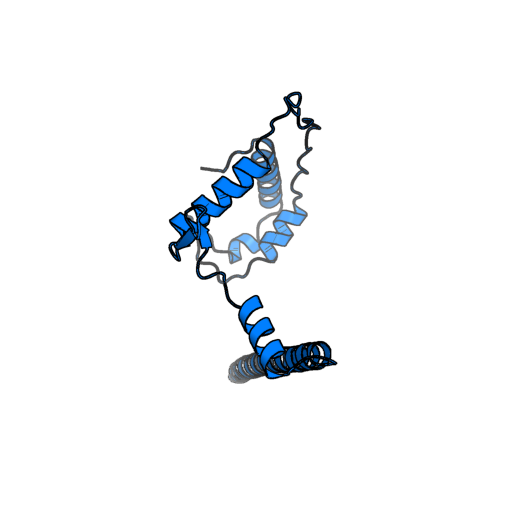A 1 91 ? -0.967 6.951 -27.006 1.00 73.06 91 PHE A CA 1
ATOM 736 C C . PHE A 1 91 ? -1.541 8.273 -27.518 1.00 73.06 91 PHE A C 1
ATOM 738 O O . PHE A 1 91 ? -2.711 8.551 -27.245 1.00 73.06 91 PHE A O 1
ATOM 745 N N . ASP A 1 92 ? -0.764 9.059 -28.270 1.00 73.88 92 ASP A N 1
ATOM 746 C CA . ASP A 1 92 ? -1.270 10.267 -28.905 1.00 73.88 92 ASP A CA 1
ATOM 747 C C . ASP A 1 92 ? -2.248 9.811 -29.979 1.00 73.88 92 ASP A C 1
ATOM 749 O O . ASP A 1 92 ? -1.909 9.139 -30.958 1.00 73.88 92 ASP A O 1
ATOM 753 N N . SER A 1 93 ? -3.522 10.077 -29.739 1.00 63.03 93 SER A N 1
ATOM 754 C CA . SER A 1 93 ? -4.583 9.569 -30.582 1.00 63.03 93 SER A CA 1
ATOM 755 C C . SER A 1 93 ? -4.568 10.324 -31.912 1.00 63.03 93 SER A C 1
ATOM 757 O O . SER A 1 93 ? -5.167 11.389 -32.034 1.00 63.03 93 SER A O 1
ATOM 759 N N . HIS A 1 94 ? -3.973 9.743 -32.955 1.00 66.94 94 HIS A N 1
ATOM 760 C CA . HIS A 1 94 ? -4.180 10.182 -34.346 1.00 66.94 94 HIS A CA 1
ATOM 761 C C . HIS A 1 94 ? -5.589 9.856 -34.885 1.00 66.94 94 HIS A C 1
ATOM 763 O O . HIS A 1 94 ? -5.859 9.965 -36.079 1.00 66.94 94 HIS A O 1
ATOM 769 N N . VAL A 1 95 ? -6.506 9.462 -34.004 1.00 64.56 95 VAL A N 1
ATOM 770 C CA . VAL A 1 95 ? -7.915 9.215 -34.288 1.00 64.56 95 VAL A CA 1
ATOM 771 C C . VAL A 1 95 ? -8.713 10.111 -33.354 1.00 64.56 95 VAL A C 1
ATOM 773 O O . VAL A 1 95 ? -8.565 10.011 -32.137 1.00 64.56 95 VAL A O 1
ATOM 776 N N . HIS A 1 96 ? -9.568 10.972 -33.912 1.00 62.66 96 HIS A N 1
ATOM 777 C CA . HIS A 1 96 ? -10.573 11.690 -33.133 1.00 62.66 96 HIS A CA 1
ATOM 778 C C . HIS A 1 96 ? -11.535 10.671 -32.522 1.00 62.66 96 HIS A C 1
ATOM 780 O O . HIS A 1 96 ? -12.513 10.254 -33.142 1.00 62.66 96 HIS A O 1
ATOM 786 N N . LEU A 1 97 ? -11.238 10.244 -31.300 1.00 60.09 97 LEU A N 1
ATOM 787 C CA . LEU A 1 97 ? -12.209 9.541 -30.489 1.00 60.09 97 LEU A CA 1
ATOM 788 C C . LEU A 1 97 ? -13.262 10.565 -30.044 1.00 60.09 97 LEU A C 1
ATOM 790 O O . LEU A 1 97 ? -12.898 11.680 -29.649 1.00 60.09 97 LEU A O 1
ATOM 794 N N . PRO A 1 98 ? -14.562 10.227 -30.106 1.00 64.81 98 PRO A N 1
ATOM 795 C CA . PRO A 1 98 ? -15.576 11.028 -29.437 1.00 64.81 98 PRO A CA 1
ATOM 796 C C . PRO A 1 98 ? -15.162 11.185 -27.970 1.00 64.81 98 PRO A C 1
ATOM 798 O O . PRO A 1 98 ? -14.604 10.229 -27.422 1.00 64.81 98 PRO A O 1
ATOM 801 N N . PRO A 1 99 ? -15.426 12.332 -27.317 1.00 59.69 99 PRO A N 1
ATOM 802 C CA . PRO A 1 99 ? -15.163 12.489 -25.895 1.00 59.69 99 PRO A CA 1
ATOM 803 C C . PRO A 1 99 ? -15.704 11.273 -25.146 1.00 59.69 99 PRO A C 1
ATOM 805 O O . PRO A 1 99 ? -16.916 11.026 -25.137 1.00 59.69 99 PRO A O 1
ATOM 808 N N . CYS A 1 100 ? -14.797 10.477 -24.579 1.00 50.66 100 CYS A N 1
ATOM 809 C CA . CYS A 1 100 ? -15.157 9.381 -23.704 1.00 50.66 100 CYS A CA 1
ATOM 810 C C . CYS A 1 100 ? -15.826 10.021 -22.494 1.00 50.66 100 CYS A C 1
ATOM 812 O O . CYS A 1 100 ? -15.157 10.465 -21.564 1.00 50.66 100 CYS A O 1
ATOM 814 N N . HIS A 1 101 ? -17.152 10.100 -22.522 1.00 56.06 101 HIS A N 1
ATOM 815 C CA . HIS A 1 101 ? -17.929 10.333 -21.326 1.00 56.06 101 HIS A CA 1
ATOM 816 C C . HIS A 1 101 ? -17.714 9.072 -20.498 1.00 56.06 101 HIS A C 1
ATOM 818 O O . HIS A 1 101 ? -18.378 8.057 -20.715 1.00 56.06 101 HIS A O 1
ATOM 824 N N . LEU A 1 102 ? -16.713 9.102 -19.610 1.00 52.78 102 LEU A N 1
ATOM 825 C CA . LEU A 1 102 ? -16.715 8.232 -18.447 1.00 52.78 102 LEU A CA 1
ATOM 826 C C . LEU A 1 102 ? -18.111 8.399 -17.876 1.00 52.78 102 LEU A C 1
ATOM 828 O O . LEU A 1 102 ? -18.464 9.502 -17.463 1.00 52.78 102 LEU A O 1
ATOM 832 N N . ARG A 1 103 ? -18.940 7.359 -18.000 1.00 50.50 103 ARG A N 1
ATOM 833 C CA . ARG A 1 103 ? -20.280 7.400 -17.442 1.00 50.50 103 ARG A CA 1
ATOM 834 C C . ARG A 1 103 ? -20.096 7.826 -15.998 1.00 50.50 103 ARG A C 1
ATOM 836 O O . ARG A 1 103 ? -19.431 7.133 -15.230 1.00 50.50 103 ARG A O 1
ATOM 843 N N . GLU A 1 104 ? -20.672 8.966 -15.653 1.00 52.25 104 GLU A N 1
ATOM 844 C CA . GLU A 1 104 ? -21.019 9.307 -14.284 1.00 52.25 104 GLU A CA 1
ATOM 845 C C . GLU A 1 104 ? -22.119 8.334 -13.837 1.00 52.25 104 GLU A C 1
ATOM 847 O O . GLU A 1 104 ? -23.205 8.740 -13.435 1.00 52.25 104 GLU A O 1
ATOM 852 N N . ASP A 1 105 ? -21.887 7.024 -13.961 1.00 50.28 105 ASP A N 1
ATOM 853 C CA . ASP A 1 105 ? -22.653 6.047 -13.217 1.00 50.28 105 ASP A CA 1
ATOM 854 C C . ASP A 1 105 ? -22.296 6.373 -11.777 1.00 50.28 105 ASP A C 1
ATOM 856 O O . ASP A 1 105 ? -21.203 6.046 -11.310 1.00 50.28 105 ASP A O 1
ATOM 860 N N . GLY A 1 106 ? -23.164 7.184 -11.162 1.00 57.78 106 GLY A N 1
ATOM 861 C CA . GLY A 1 106 ? -22.939 7.849 -9.895 1.00 57.78 106 GLY A CA 1
ATOM 862 C C . GLY A 1 106 ? -22.392 6.832 -8.923 1.00 57.78 106 GLY A C 1
ATOM 863 O O . GLY A 1 106 ? -23.122 5.950 -8.470 1.00 57.78 106 GLY A O 1
ATOM 864 N N . PHE A 1 107 ? -21.086 6.906 -8.673 1.00 56.16 107 PHE A N 1
ATOM 865 C CA . PHE A 1 107 ? -20.433 5.969 -7.788 1.00 56.16 107 PHE A CA 1
ATOM 866 C C . PHE A 1 107 ? -21.008 6.270 -6.411 1.00 56.16 107 PHE A C 1
ATOM 868 O O . PHE A 1 107 ? -20.638 7.259 -5.780 1.00 56.16 107 PHE A O 1
ATOM 875 N N . VAL A 1 108 ? -22.005 5.486 -5.993 1.00 67.69 108 VAL A N 1
ATOM 876 C CA . VAL A 1 108 ? -22.640 5.650 -4.691 1.00 67.69 108 VAL A CA 1
ATOM 877 C C . VAL A 1 108 ? -21.577 5.268 -3.683 1.00 67.69 108 VAL A C 1
ATOM 879 O O . VAL A 1 108 ? -21.344 4.086 -3.434 1.00 67.69 108 VAL A O 1
ATOM 882 N N . ILE A 1 109 ? -20.874 6.272 -3.160 1.00 72.31 109 ILE A N 1
ATOM 883 C CA . ILE A 1 109 ? -19.851 6.054 -2.151 1.00 72.31 109 ILE A CA 1
ATOM 884 C C . ILE A 1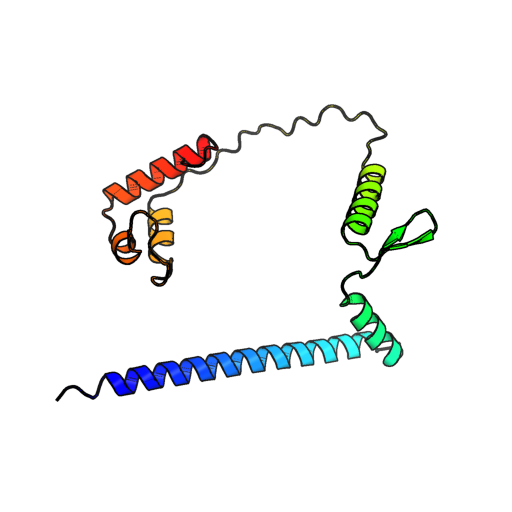 109 ? -20.560 5.424 -0.948 1.00 72.31 109 ILE A C 1
ATOM 886 O O . ILE A 1 109 ? -21.463 6.054 -0.385 1.00 72.31 109 ILE A O 1
ATOM 890 N N . PRO A 1 1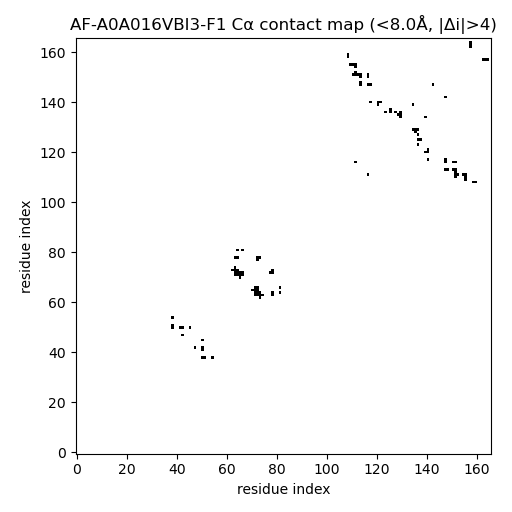10 ? -20.206 4.185 -0.562 1.00 79.94 110 PRO A N 1
ATOM 891 C CA . PRO A 1 110 ? -20.856 3.524 0.555 1.00 79.94 110 PRO A CA 1
ATOM 892 C C . PRO A 1 110 ? -20.693 4.357 1.827 1.00 79.94 110 PRO A C 1
ATOM 894 O O . PRO A 1 110 ? -19.617 4.892 2.103 1.00 79.94 110 PRO A O 1
ATOM 897 N N . SER A 1 111 ? -21.763 4.473 2.613 1.00 85.94 111 SER A N 1
ATOM 898 C CA . SER A 1 111 ? -21.702 5.167 3.898 1.00 85.94 111 SER A CA 1
ATOM 899 C C . SER A 1 111 ? -20.787 4.430 4.867 1.00 85.94 111 SER A C 1
ATOM 901 O O . SER A 1 111 ? -20.837 3.203 4.950 1.00 85.94 111 SER A O 1
ATOM 903 N N . VAL A 1 112 ? -20.040 5.177 5.672 1.00 91.81 112 VAL A N 1
ATOM 904 C CA . VAL A 1 112 ? -19.203 4.609 6.731 1.00 91.81 112 VAL A CA 1
ATOM 905 C C . VAL A 1 112 ? -20.089 4.136 7.880 1.00 91.81 112 VAL A C 1
ATOM 907 O O . VAL A 1 112 ? -20.879 4.910 8.427 1.00 91.81 112 VAL A O 1
ATOM 910 N N . LEU A 1 113 ? -19.938 2.879 8.291 1.00 94.19 113 LEU A N 1
ATOM 911 C CA . LEU A 1 113 ? -20.702 2.299 9.392 1.00 94.19 113 LEU A CA 1
ATOM 912 C C . LEU A 1 113 ? -20.036 2.575 10.754 1.00 94.19 113 LEU A C 1
ATOM 914 O O . LEU A 1 113 ? -18.809 2.530 10.882 1.00 94.19 113 LEU A O 1
ATOM 918 N N . PRO A 1 114 ? -20.814 2.755 11.841 1.00 92.81 114 PRO A N 1
ATOM 919 C CA . PRO A 1 114 ? -20.254 2.888 13.190 1.00 92.81 114 PRO A CA 1
ATOM 920 C C . PRO A 1 114 ? -19.368 1.705 13.624 1.00 92.81 114 PRO A C 1
ATOM 922 O O . PRO A 1 114 ? -18.440 1.876 14.418 1.00 92.81 114 PRO A O 1
ATOM 925 N N . SER A 1 115 ? -19.639 0.497 13.120 1.00 91.25 115 SER A N 1
ATOM 926 C CA . SER A 1 115 ? -18.836 -0.706 13.373 1.00 91.25 115 SER A CA 1
ATOM 927 C C . SER A 1 115 ? -17.435 -0.605 12.769 1.00 91.25 115 SER A C 1
ATOM 929 O O . SER A 1 115 ? -16.467 -0.961 13.441 1.00 91.25 115 SER A O 1
ATOM 931 N N . GLU A 1 116 ? -17.310 -0.064 11.557 1.00 93.38 116 GLU A N 1
ATOM 932 C CA . GLU A 1 116 ? -16.030 0.164 10.877 1.00 93.38 116 GLU A CA 1
ATOM 933 C C . GLU A 1 116 ? -15.191 1.183 11.647 1.00 93.38 116 GLU A C 1
ATOM 935 O O . GLU A 1 116 ? -14.029 0.922 11.963 1.00 93.38 116 GLU A O 1
ATOM 940 N N . VAL A 1 117 ? -15.812 2.291 12.070 1.00 92.75 117 VAL A N 1
ATOM 941 C CA . VAL A 1 117 ? -15.158 3.317 12.899 1.00 92.75 117 VAL A CA 1
ATOM 942 C C . VAL A 1 117 ? -14.632 2.708 14.202 1.00 92.75 117 VAL A C 1
ATOM 944 O O . VAL A 1 117 ? -13.470 2.901 14.562 1.00 92.75 117 VAL A O 1
ATOM 947 N N . ARG A 1 118 ? -15.445 1.905 14.903 1.00 92.25 118 ARG A N 1
ATOM 948 C CA . ARG A 1 118 ? -15.006 1.212 16.130 1.00 92.25 118 ARG A CA 1
ATOM 949 C C . ARG A 1 118 ? -13.882 0.227 15.877 1.00 92.25 118 ARG A C 1
ATOM 951 O O . ARG A 1 118 ? -12.976 0.127 16.704 1.00 92.25 118 ARG A O 1
ATOM 958 N N . HIS A 1 119 ? -13.974 -0.532 14.792 1.00 92.62 119 HIS A N 1
ATOM 959 C CA . HIS A 1 119 ? -12.982 -1.536 14.447 1.00 92.62 119 HIS A CA 1
ATOM 960 C C . HIS A 1 119 ? -11.621 -0.880 14.208 1.00 92.62 119 HIS A C 1
ATOM 962 O O . HIS A 1 119 ? -10.635 -1.281 14.826 1.00 92.62 119 HIS A O 1
ATOM 968 N N . VAL A 1 120 ? -11.590 0.183 13.401 1.00 91.31 120 VAL A N 1
ATOM 969 C CA . VAL A 1 120 ? -10.371 0.942 13.101 1.00 91.31 120 VAL A CA 1
ATOM 970 C C . VAL A 1 120 ? -9.787 1.568 14.368 1.00 91.31 120 VAL A C 1
ATOM 972 O O . VAL A 1 120 ? -8.612 1.369 14.665 1.00 91.31 120 VAL A O 1
ATOM 975 N N . ILE A 1 121 ? -10.597 2.247 15.184 1.00 90.19 121 ILE A N 1
ATOM 976 C CA . ILE A 1 121 ? -10.118 2.870 16.430 1.00 90.19 121 ILE A CA 1
ATOM 977 C C . ILE A 1 121 ? -9.517 1.830 17.392 1.00 90.19 121 ILE A C 1
ATOM 979 O O . ILE A 1 121 ? -8.483 2.073 18.021 1.00 90.19 121 ILE A O 1
ATOM 983 N N . LYS A 1 122 ? -10.130 0.645 17.499 1.00 89.62 122 LYS A N 1
ATOM 984 C CA . LYS A 1 122 ? -9.604 -0.448 18.331 1.00 89.62 122 LYS A CA 1
ATOM 985 C C . LYS A 1 122 ? -8.315 -1.048 17.766 1.00 89.62 122 LYS A C 1
ATOM 987 O O . LYS A 1 122 ? -7.438 -1.404 18.560 1.00 89.62 122 LYS A O 1
ATOM 992 N N . SER A 1 123 ? -8.198 -1.157 16.441 1.00 87.56 123 SER A N 1
ATOM 993 C CA . SER A 1 123 ? -7.061 -1.793 15.765 1.00 87.56 123 SER A CA 1
ATOM 994 C C . SER A 1 123 ? -5.801 -0.921 15.736 1.00 87.56 123 SER A C 1
ATOM 996 O O . SER A 1 123 ? -4.691 -1.457 15.678 1.00 87.56 123 SER A O 1
ATOM 998 N N . VAL A 1 124 ? -5.931 0.406 15.859 1.00 84.88 124 VAL A N 1
ATOM 999 C CA . VAL A 1 124 ? -4.773 1.313 15.909 1.00 84.88 124 VAL A CA 1
ATOM 1000 C C . VAL A 1 124 ? -3.902 1.019 17.146 1.00 84.88 124 VAL A C 1
ATOM 1002 O O . VAL A 1 124 ? -4.386 0.795 18.261 1.00 84.88 124 VAL A O 1
ATOM 1005 N N . LYS A 1 125 ? -2.576 0.994 16.962 1.00 84.62 125 LYS A N 1
ATOM 1006 C CA . LYS A 1 125 ? -1.597 0.720 18.030 1.00 84.62 125 LYS A CA 1
ATOM 1007 C C . LYS A 1 125 ? -1.472 1.917 18.981 1.00 84.62 125 LYS A C 1
ATOM 1009 O O . LYS A 1 125 ? -1.285 3.036 18.530 1.00 84.62 125 LYS A O 1
ATOM 1014 N N . ASN A 1 126 ? -1.427 1.674 20.295 1.00 78.12 126 ASN A N 1
ATOM 1015 C CA . ASN A 1 126 ? -1.374 2.717 21.345 1.00 78.12 126 ASN A CA 1
ATOM 1016 C C . ASN A 1 126 ? -0.108 3.601 21.359 1.00 78.12 126 ASN A C 1
ATOM 1018 O O . ASN A 1 126 ? -0.004 4.479 22.202 1.00 78.12 126 ASN A O 1
ATOM 1022 N N . ARG A 1 127 ? 0.874 3.365 20.479 1.00 72.19 127 ARG A N 1
ATOM 1023 C CA . ARG A 1 127 ? 2.181 4.052 20.501 1.00 72.19 127 ARG A CA 1
ATOM 1024 C C . ARG A 1 127 ? 2.239 5.305 19.617 1.00 72.19 127 ARG A C 1
ATOM 1026 O O . ARG A 1 127 ? 3.324 5.837 19.409 1.00 72.19 127 ARG A O 1
ATOM 1033 N N . THR A 1 128 ? 1.111 5.749 19.071 1.00 72.75 128 THR A N 1
ATOM 1034 C CA . THR A 1 128 ? 1.045 6.964 18.250 1.00 72.75 128 THR A CA 1
ATOM 1035 C C . THR A 1 128 ? 1.123 8.198 19.147 1.00 72.75 128 THR A C 1
ATOM 1037 O O . THR A 1 128 ? 0.390 8.289 20.133 1.00 72.75 128 THR A O 1
ATOM 1040 N N . ALA A 1 129 ? 2.021 9.130 18.820 1.00 74.69 129 ALA A N 1
ATOM 1041 C CA . ALA A 1 129 ? 2.118 10.406 19.519 1.00 74.69 129 ALA A CA 1
ATOM 1042 C C . ALA A 1 129 ? 0.786 11.180 19.401 1.00 74.69 129 ALA A C 1
ATOM 1044 O O . ALA A 1 129 ? 0.181 11.152 18.326 1.00 74.69 129 ALA A O 1
ATOM 1045 N N . PRO A 1 130 ? 0.308 11.840 20.473 1.00 81.06 130 PRO A N 1
ATOM 1046 C CA . PRO A 1 130 ? -0.903 12.654 20.419 1.00 81.06 130 PRO A CA 1
ATOM 1047 C C . PRO A 1 130 ? -0.779 13.781 19.392 1.00 81.06 130 PRO A C 1
ATOM 1049 O O . PRO A 1 130 ? 0.307 14.333 19.205 1.00 81.06 130 PRO A O 1
ATOM 1052 N N . GLY A 1 131 ? -1.895 14.129 18.755 1.00 83.00 131 GLY A N 1
ATOM 1053 C CA . GLY A 1 131 ? -1.961 15.288 17.874 1.00 83.00 131 GLY A CA 1
ATOM 1054 C C . GLY A 1 131 ? -1.865 16.613 18.644 1.00 83.00 131 GLY A C 1
ATOM 1055 O O . GLY A 1 131 ? -1.704 16.625 19.869 1.00 83.00 131 GLY A O 1
ATOM 1056 N N . PRO A 1 132 ? -1.995 17.755 17.946 1.00 84.31 132 PRO A N 1
ATOM 1057 C CA . PRO A 1 132 ? -2.056 19.083 18.568 1.00 84.31 132 PRO A CA 1
ATOM 1058 C C . PRO A 1 132 ? -3.170 19.220 19.620 1.00 84.31 132 PRO A C 1
ATOM 1060 O O . PRO A 1 132 ? -3.032 19.973 20.581 1.00 84.31 132 PRO A O 1
ATOM 1063 N N . ASP A 1 133 ? -4.241 18.439 19.465 1.00 84.56 133 ASP A N 1
ATOM 1064 C CA . ASP A 1 133 ? -5.361 18.298 20.402 1.00 84.56 133 ASP A CA 1
ATOM 1065 C C . ASP A 1 133 ? -4.995 17.555 21.703 1.00 84.56 133 ASP A C 1
ATOM 1067 O O . ASP A 1 133 ? -5.783 17.516 22.648 1.00 84.56 133 ASP A O 1
ATOM 1071 N N . LYS A 1 134 ? -3.790 16.973 21.770 1.00 85.38 134 LYS A N 1
ATOM 1072 C CA . LYS A 1 134 ? -3.259 16.179 22.886 1.00 85.38 134 LYS A CA 1
ATOM 1073 C C . LYS A 1 134 ? -4.129 14.965 23.233 1.00 85.38 134 LYS A C 1
ATOM 1075 O O . LYS A 1 134 ? -3.999 14.401 24.324 1.00 85.38 134 LYS A O 1
ATOM 1080 N N . ILE A 1 135 ? -4.979 14.509 22.310 1.00 84.00 135 ILE A N 1
ATOM 1081 C CA . ILE A 1 135 ? -5.848 13.356 22.538 1.00 84.00 135 ILE A CA 1
ATOM 1082 C C . ILE A 1 135 ? -5.030 12.074 22.369 1.00 84.00 135 ILE A C 1
ATOM 1084 O O . ILE A 1 135 ? -4.531 11.739 21.296 1.00 84.00 135 ILE A O 1
ATOM 1088 N N . ARG A 1 136 ? -4.891 11.323 23.463 1.00 83.06 136 ARG A N 1
ATOM 1089 C CA . ARG A 1 136 ? -4.252 10.003 23.448 1.00 83.06 136 ARG A CA 1
ATOM 1090 C C . ARG A 1 136 ? -5.192 8.966 22.850 1.00 83.06 136 ARG A C 1
ATOM 1092 O O . ARG A 1 136 ? -6.394 8.954 23.119 1.00 83.06 136 ARG A O 1
ATOM 1099 N N . LEU A 1 137 ? -4.614 8.006 22.133 1.00 83.56 137 LEU A N 1
ATOM 1100 C CA . LEU A 1 137 ? -5.370 6.902 21.543 1.00 83.56 137 LEU A CA 1
ATOM 1101 C C . LEU A 1 137 ? -6.108 6.046 22.593 1.00 83.56 137 LEU A C 1
ATOM 1103 O O . LEU A 1 137 ? -7.145 5.462 22.303 1.00 83.56 137 LEU A O 1
ATOM 1107 N N . GLU A 1 138 ? -5.606 5.996 23.827 1.00 83.69 138 GLU A N 1
ATOM 1108 C CA . GLU A 1 138 ? -6.257 5.321 24.962 1.00 83.69 138 GLU A CA 1
ATOM 1109 C C . GLU A 1 138 ? -7.668 5.862 25.230 1.00 83.69 138 GLU A C 1
ATOM 1111 O O . GLU A 1 138 ? -8.586 5.089 25.502 1.00 83.69 138 GLU A O 1
ATOM 1116 N N . HIS A 1 139 ? -7.853 7.178 25.098 1.00 83.56 139 HIS A N 1
ATOM 1117 C CA . HIS A 1 139 ? -9.155 7.822 25.255 1.00 83.56 139 HIS A CA 1
ATOM 1118 C C . HIS A 1 139 ? -10.051 7.558 24.041 1.00 83.56 139 HIS A C 1
ATOM 1120 O O . HIS A 1 139 ? -11.246 7.317 24.199 1.00 83.56 139 HIS A O 1
ATOM 1126 N N . LEU A 1 140 ? -9.467 7.498 22.838 1.00 83.69 140 LEU A N 1
ATOM 1127 C CA . LEU A 1 140 ? -10.198 7.159 21.614 1.00 83.69 140 LEU A CA 1
ATOM 1128 C C . LEU A 1 140 ? -10.760 5.729 21.653 1.00 83.69 140 LEU A C 1
ATOM 1130 O O . LEU A 1 140 ? -11.878 5.485 21.203 1.00 83.69 140 LEU A O 1
ATOM 1134 N N . LYS A 1 141 ? -10.042 4.774 22.254 1.00 87.31 141 LYS A N 1
ATOM 1135 C CA . LYS A 1 141 ? -10.506 3.378 22.362 1.00 87.31 141 LYS A CA 1
ATOM 1136 C C . LYS A 1 141 ? -11.746 3.189 23.233 1.00 87.31 141 LYS A C 1
ATOM 1138 O O . LYS A 1 141 ? -12.451 2.195 23.051 1.00 87.31 141 LYS A O 1
ATOM 1143 N N . ASN A 1 142 ? -12.032 4.141 24.118 1.00 87.38 142 ASN A N 1
ATOM 1144 C CA . ASN A 1 142 ? -13.156 4.104 25.054 1.00 87.38 142 ASN A CA 1
ATOM 1145 C C . ASN A 1 142 ? -14.263 5.111 24.696 1.00 87.38 142 ASN A C 1
ATOM 1147 O O . ASN A 1 142 ? -15.001 5.558 25.571 1.00 87.38 142 ASN A O 1
ATOM 1151 N N . LEU A 1 143 ? -14.394 5.482 23.417 1.00 87.12 143 LEU A N 1
ATOM 1152 C CA . LEU A 1 143 ? -15.405 6.448 22.992 1.00 87.12 143 LEU A CA 1
ATOM 1153 C C . LEU A 1 143 ? -16.847 5.947 23.212 1.00 87.12 143 LEU A C 1
ATOM 1155 O O . LEU A 1 143 ? -17.177 4.810 22.838 1.00 87.12 143 LEU A O 1
ATOM 1159 N N . PRO A 1 144 ? -17.742 6.815 23.727 1.00 92.44 144 PRO A N 1
ATOM 1160 C CA . PRO A 1 144 ? -19.171 6.536 23.781 1.00 92.44 144 PRO A CA 1
ATOM 1161 C C . PRO A 1 144 ? -19.749 6.255 22.391 1.00 92.44 144 PRO A C 1
ATOM 1163 O O . PRO A 1 144 ? -19.345 6.859 21.395 1.00 92.44 144 PRO A O 1
ATOM 1166 N N . THR A 1 145 ? -20.764 5.389 22.324 1.00 89.75 145 THR A N 1
ATOM 1167 C CA . THR A 1 145 ? -21.459 5.047 21.069 1.00 89.75 145 THR A CA 1
ATOM 1168 C C . THR A 1 145 ? -21.992 6.270 20.334 1.00 89.75 145 THR A C 1
ATOM 1170 O O . THR A 1 145 ? -21.908 6.327 19.112 1.00 89.75 145 THR A O 1
ATOM 1173 N N . ALA A 1 146 ? -22.479 7.265 21.078 1.00 91.88 146 ALA A N 1
ATOM 1174 C CA . ALA A 1 146 ? -22.964 8.518 20.514 1.00 91.88 146 ALA A CA 1
ATOM 1175 C C . ALA A 1 146 ? -21.884 9.231 19.681 1.00 91.88 146 ALA A C 1
ATOM 1177 O O . ALA A 1 146 ? -22.154 9.649 18.560 1.00 91.88 146 ALA A O 1
ATOM 1178 N N . VAL A 1 147 ? -20.644 9.291 20.179 1.00 91.75 147 VAL A N 1
ATOM 1179 C CA . VAL A 1 147 ? -19.528 9.948 19.481 1.00 91.75 147 VAL A CA 1
ATOM 1180 C C . VAL A 1 147 ? -19.115 9.161 18.238 1.00 91.75 147 VAL A C 1
ATOM 1182 O O . VAL A 1 147 ? -18.905 9.747 17.181 1.00 91.75 147 VAL A O 1
ATOM 1185 N N . VAL A 1 148 ? -19.065 7.829 18.331 1.00 93.44 148 VAL A N 1
ATOM 1186 C CA . VAL A 1 148 ? -18.786 6.952 17.180 1.00 93.44 148 VAL A CA 1
ATOM 1187 C C . VAL A 1 148 ? -19.812 7.162 16.062 1.00 93.44 148 VAL A C 1
ATOM 1189 O O . VAL A 1 148 ? -19.435 7.264 14.896 1.00 93.44 148 VAL A O 1
ATOM 1192 N N . ASN A 1 149 ? -21.098 7.259 16.4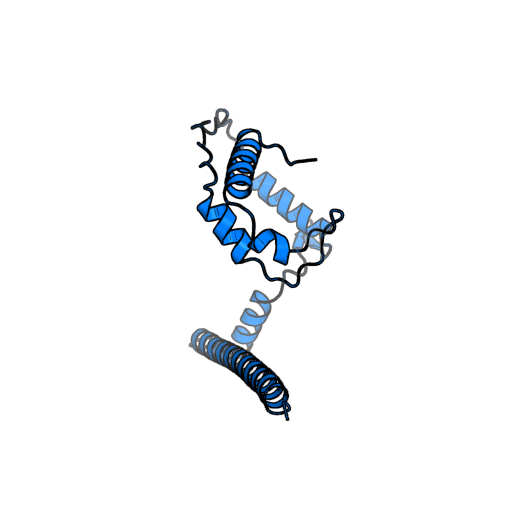06 1.00 93.00 149 ASN A N 1
ATOM 1193 C CA . ASN A 1 149 ? -22.160 7.493 15.428 1.00 93.00 149 ASN A CA 1
ATOM 1194 C C . ASN A 1 149 ? -22.009 8.862 14.751 1.00 93.00 149 ASN A C 1
ATOM 1196 O O . ASN A 1 149 ? -22.194 8.976 13.539 1.00 93.00 149 ASN A O 1
ATOM 1200 N N . THR A 1 150 ? -21.624 9.893 15.506 1.00 93.88 150 THR A N 1
ATOM 1201 C CA . THR A 1 150 ? -21.331 11.221 14.950 1.00 93.88 150 THR A CA 1
ATOM 1202 C C . THR A 1 150 ? -20.141 11.182 13.991 1.00 93.88 150 THR A C 1
ATOM 1204 O O . THR A 1 150 ? -20.224 11.750 12.905 1.00 93.88 150 THR A O 1
ATOM 1207 N N . LEU A 1 151 ? -19.066 10.466 14.335 1.00 92.62 151 LEU A N 1
ATOM 1208 C CA . LEU A 1 151 ? -17.900 10.298 13.460 1.00 92.62 151 LEU A CA 1
ATOM 1209 C C . LEU A 1 151 ? -18.259 9.586 12.150 1.00 92.62 151 LEU A C 1
ATOM 1211 O O . LEU A 1 151 ? -17.876 10.054 11.084 1.00 92.62 151 LEU A O 1
ATOM 1215 N N . ALA A 1 152 ? -19.040 8.506 12.211 1.00 93.75 152 ALA A N 1
ATOM 1216 C CA . ALA A 1 152 ? -19.503 7.785 11.022 1.00 93.75 152 ALA A CA 1
ATOM 1217 C C . ALA A 1 152 ? -20.304 8.694 10.068 1.00 93.75 152 ALA A C 1
ATOM 1219 O O . ALA A 1 152 ? -20.074 8.696 8.856 1.00 93.75 152 ALA A O 1
ATOM 1220 N N . ARG A 1 153 ? -21.189 9.541 10.620 1.00 92.38 153 ARG A N 1
ATOM 1221 C CA . ARG A 1 153 ? -21.935 10.548 9.845 1.00 92.38 153 ARG A CA 1
ATOM 1222 C C . ARG A 1 153 ? -21.015 11.599 9.225 1.00 92.38 153 ARG A C 1
ATOM 1224 O O . ARG A 1 153 ? -21.196 11.941 8.061 1.00 92.38 153 ARG A O 1
ATOM 1231 N N . LEU A 1 154 ? -20.032 12.097 9.978 1.00 91.12 154 LEU A N 1
ATOM 1232 C CA . LEU A 1 154 ? -19.066 13.078 9.478 1.00 91.12 154 LEU A CA 1
ATOM 1233 C C . LEU A 1 154 ? -18.206 12.508 8.350 1.00 91.12 154 LEU A C 1
ATOM 1235 O O . LEU A 1 154 ? -18.060 13.165 7.326 1.00 91.12 154 LEU A O 1
ATOM 1239 N N . PHE A 1 155 ? -17.679 11.290 8.501 1.00 90.38 155 PHE A N 1
ATOM 1240 C CA . PHE A 1 155 ? -16.886 10.645 7.453 1.00 90.38 155 PHE A CA 1
ATOM 1241 C C . PHE A 1 155 ? -17.710 10.369 6.201 1.00 90.38 155 PHE A C 1
ATOM 1243 O O . PHE A 1 155 ? -17.254 10.680 5.107 1.00 90.38 155 PHE A O 1
ATOM 1250 N N . THR A 1 156 ? -18.944 9.882 6.357 1.00 90.56 156 THR A N 1
ATOM 1251 C CA . THR A 1 156 ? -19.873 9.712 5.228 1.00 90.56 156 THR A CA 1
ATOM 1252 C C . THR A 1 156 ? -20.084 11.033 4.487 1.00 90.56 156 THR A C 1
ATOM 1254 O O . THR A 1 156 ? -20.006 11.064 3.263 1.00 90.56 156 THR A O 1
ATOM 1257 N N . ARG A 1 157 ? -20.262 12.140 5.222 1.00 87.94 157 ARG A N 1
ATOM 1258 C CA . ARG A 1 157 ? -20.410 13.477 4.636 1.00 87.94 157 ARG A CA 1
ATOM 1259 C C . ARG A 1 157 ? -19.140 13.960 3.922 1.00 87.94 157 ARG A C 1
ATOM 1261 O O . ARG A 1 157 ? -19.232 14.506 2.829 1.00 87.94 157 ARG A O 1
ATOM 1268 N N . TYR A 1 158 ? -17.956 13.763 4.506 1.00 85.81 158 TYR A N 1
ATOM 1269 C CA . TYR A 1 158 ? -16.692 14.149 3.863 1.00 85.81 158 TYR A CA 1
ATOM 1270 C C . TYR A 1 158 ? -16.438 13.379 2.573 1.00 85.81 158 TYR A C 1
ATOM 1272 O O . TYR A 1 158 ? -15.997 13.969 1.589 1.00 85.81 158 TYR A O 1
ATOM 1280 N N . LEU A 1 159 ? -16.757 12.085 2.571 1.00 83.81 159 LEU A N 1
ATOM 1281 C CA . LEU A 1 159 ? -16.660 11.252 1.382 1.00 83.81 159 LEU A CA 1
ATOM 1282 C C . LEU A 1 159 ? -17.649 11.701 0.300 1.00 83.81 159 LEU A C 1
ATOM 1284 O O . LEU A 1 159 ? -17.248 11.813 -0.850 1.00 83.81 159 LEU A O 1
ATOM 1288 N N . SER A 1 160 ? -18.898 12.026 0.657 1.00 82.50 160 SER A N 1
ATOM 1289 C CA . SER A 1 160 ? -19.885 12.519 -0.316 1.00 82.50 160 SER A CA 1
ATOM 1290 C C . SER A 1 160 ? -19.564 13.910 -0.864 1.00 82.50 160 SER A C 1
ATOM 1292 O O . SER A 1 160 ? -19.884 14.206 -2.008 1.00 82.50 160 SER A O 1
ATOM 1294 N N . GLU A 1 161 ? -18.959 14.781 -0.053 1.00 83.44 161 GLU A N 1
ATOM 1295 C CA . GLU A 1 161 ? -18.634 16.155 -0.455 1.00 83.44 161 GLU A CA 1
ATOM 1296 C C . GLU A 1 161 ? -17.229 16.296 -1.067 1.00 83.44 161 GLU A C 1
ATOM 1298 O O . GLU A 1 161 ? -16.879 17.388 -1.508 1.00 83.44 161 GLU A O 1
ATOM 1303 N N . CYS A 1 162 ? -16.410 15.235 -1.072 1.00 75.06 162 CYS A N 1
ATOM 1304 C CA . CYS A 1 162 ? -15.000 15.250 -1.492 1.00 75.06 162 CYS A CA 1
ATOM 1305 C C . CYS A 1 162 ? -14.158 16.363 -0.831 1.00 75.06 162 CYS A C 1
ATOM 1307 O O . CYS A 1 162 ? -13.192 16.861 -1.414 1.00 75.06 162 CYS A O 1
ATOM 1309 N N . LYS A 1 163 ? -14.507 16.759 0.400 1.00 76.81 163 LYS A N 1
ATOM 1310 C CA . LYS A 1 163 ? -13.796 17.789 1.173 1.00 76.81 163 LYS A CA 1
ATOM 1311 C C . LYS A 1 163 ? -12.959 17.142 2.264 1.00 76.81 163 LYS A C 1
ATOM 1313 O O . LYS A 1 163 ? -13.453 16.310 3.022 1.00 76.81 163 LYS A O 1
ATOM 1318 N N . VAL A 1 164 ? -11.706 17.567 2.386 1.00 64.69 164 VAL A N 1
ATOM 1319 C CA . VAL A 1 164 ? -10.864 17.218 3.535 1.00 64.69 164 VAL A CA 1
ATOM 1320 C C . VAL A 1 164 ? -11.163 18.216 4.661 1.00 64.69 164 VAL A C 1
ATOM 1322 O O . VAL A 1 164 ? -11.188 19.416 4.383 1.00 64.69 164 VAL A O 1
ATOM 1325 N N . PRO A 1 165 ? -11.416 17.766 5.906 1.00 63.94 165 PRO A N 1
ATOM 1326 C CA . PRO A 1 165 ? -11.544 18.673 7.043 1.00 63.94 165 PRO A CA 1
ATOM 1327 C C . PRO A 1 165 ? -10.297 19.554 7.178 1.00 63.94 165 PRO A C 1
ATOM 1329 O O . PRO A 1 165 ? -9.187 19.027 7.265 1.00 63.94 165 PRO A O 1
ATOM 1332 N N . SER A 1 166 ? -10.506 20.872 7.180 1.00 61.91 166 SER A N 1
ATOM 1333 C CA . SER A 1 166 ? -9.501 21.897 7.493 1.00 61.91 166 SER A CA 1
ATOM 1334 C C . SER A 1 166 ? -9.243 21.997 8.988 1.00 61.91 166 SER A C 1
ATOM 1336 O O . SER A 1 166 ? -10.259 21.998 9.724 1.00 61.91 166 SER A O 1
#

Nearest PDB structures (foldseek):
  8c8j-assembly1_A  TM=4.489E-01  e=1.621E-02  Homo sapiens

pLDDT: mean 78.43, std 12.65, range [44.72, 96.38]